Protein AF-A0A843YXZ7-F1 (afdb_monomer_lite)

Sequence (134 aa):
MELPDAPAHHAKNSSSHRGHGGSRRNAGRKSDTHIKPETVIDYDEARARNESIKADLNTLEFKIKSSEYVARNGVRQASATALASLAQTLRSVPDNLERKLGITPEVAEEVGRQIDAALQDLANEFEIMCGDDE

pLDDT: mean 81.52, std 17.34, range [43.03, 97.69]

Organism: NCBI:txid2590999

Structure (mmCIF, N/CA/C/O backbone):
data_AF-A0A843YXZ7-F1
#
_entry.id   AF-A0A843YXZ7-F1
#
loop_
_atom_site.group_PDB
_atom_site.id
_atom_site.type_symbol
_atom_site.label_atom_id
_atom_site.label_alt_id
_atom_site.label_comp_id
_atom_site.label_asym_id
_atom_site.label_entity_id
_atom_site.label_seq_id
_atom_site.pdbx_PDB_ins_code
_atom_site.Cartn_x
_atom_site.Cartn_y
_atom_site.Cartn_z
_atom_site.occupancy
_atom_site.B_iso_or_equiv
_atom_site.auth_seq_id
_atom_site.auth_comp_id
_atom_site.auth_asym_id
_atom_site.auth_atom_id
_atom_site.pdbx_PDB_model_num
ATOM 1 N N . MET A 1 1 ? 34.610 56.326 -0.928 1.00 53.16 1 MET A N 1
ATOM 2 C CA . MET A 1 1 ? 34.556 56.228 -2.396 1.00 53.16 1 MET A CA 1
ATOM 3 C C . MET A 1 1 ? 35.812 55.495 -2.807 1.00 53.16 1 MET A C 1
ATOM 5 O O . MET A 1 1 ? 36.850 56.125 -2.799 1.00 53.16 1 MET A O 1
ATOM 9 N N . GLU A 1 2 ? 35.720 54.177 -2.984 1.00 45.84 2 GLU A N 1
ATOM 10 C CA . GLU A 1 2 ? 36.624 53.325 -3.779 1.00 45.84 2 GLU A CA 1
ATOM 11 C C . GLU A 1 2 ? 36.174 51.871 -3.573 1.00 45.84 2 GLU A C 1
ATOM 13 O O . GLU A 1 2 ? 36.114 51.375 -2.449 1.00 45.84 2 GLU A O 1
ATOM 18 N N . LEU A 1 3 ? 35.741 51.238 -4.662 1.00 58.88 3 LEU A N 1
ATOM 19 C CA . LEU A 1 3 ? 35.429 49.812 -4.753 1.00 58.88 3 LEU A CA 1
ATOM 20 C C . LEU A 1 3 ? 36.704 49.096 -5.225 1.00 58.88 3 LEU A C 1
ATOM 22 O O . LEU A 1 3 ? 37.355 49.628 -6.123 1.00 58.88 3 LEU A O 1
ATOM 26 N N . PRO A 1 4 ? 37.064 47.911 -4.705 1.00 54.62 4 PRO A N 1
ATOM 27 C CA . PRO A 1 4 ? 38.123 47.114 -5.308 1.00 54.62 4 PRO A CA 1
ATOM 28 C C . PRO A 1 4 ? 37.630 46.373 -6.563 1.00 54.62 4 PRO A C 1
ATOM 30 O O . PRO A 1 4 ? 36.524 45.827 -6.595 1.00 54.62 4 PRO A O 1
ATOM 33 N N . ASP A 1 5 ? 38.495 46.377 -7.577 1.00 56.47 5 ASP A N 1
ATOM 34 C CA . ASP A 1 5 ? 38.348 45.778 -8.904 1.00 56.47 5 ASP A CA 1
ATOM 35 C C . ASP A 1 5 ? 37.913 44.304 -8.890 1.00 56.47 5 ASP A C 1
ATOM 37 O O . ASP A 1 5 ? 38.457 43.461 -8.172 1.00 56.47 5 ASP A O 1
ATOM 41 N N . ALA A 1 6 ? 36.959 43.978 -9.763 1.00 57.19 6 ALA A N 1
ATOM 42 C CA . ALA A 1 6 ? 36.554 42.608 -10.058 1.00 57.19 6 ALA A CA 1
ATOM 43 C C . ALA A 1 6 ? 37.585 41.913 -10.977 1.00 57.19 6 ALA A C 1
ATOM 45 O O . ALA A 1 6 ? 38.059 42.526 -11.937 1.00 57.19 6 ALA A O 1
ATOM 46 N N . PRO A 1 7 ? 37.912 40.623 -10.764 1.00 52.78 7 PRO A N 1
ATOM 47 C CA . PRO A 1 7 ? 38.824 39.902 -11.644 1.00 52.78 7 PRO A CA 1
ATOM 48 C C . PRO A 1 7 ? 38.175 39.589 -13.000 1.00 52.78 7 PRO A C 1
ATOM 50 O O . PRO A 1 7 ? 37.061 39.069 -13.085 1.00 52.78 7 PRO A O 1
ATOM 53 N N . ALA A 1 8 ? 38.916 39.879 -14.071 1.00 55.25 8 ALA A N 1
ATOM 54 C CA . ALA A 1 8 ? 38.545 39.607 -15.452 1.00 55.25 8 ALA A CA 1
ATOM 55 C C . ALA A 1 8 ? 38.225 38.118 -15.673 1.00 55.25 8 ALA A C 1
ATOM 57 O O . ALA A 1 8 ? 39.076 37.239 -15.519 1.00 55.25 8 ALA A O 1
ATOM 58 N N . HIS A 1 9 ? 36.987 37.833 -16.080 1.00 46.72 9 HIS A N 1
ATOM 59 C CA . HIS A 1 9 ? 36.579 36.503 -16.508 1.00 46.72 9 HIS A CA 1
ATOM 60 C C . HIS A 1 9 ? 37.328 36.108 -17.785 1.00 46.72 9 HIS A C 1
ATOM 62 O O . HIS A 1 9 ? 37.096 36.639 -18.870 1.00 46.72 9 HIS A O 1
ATOM 68 N N . HIS A 1 10 ? 38.223 35.134 -17.640 1.00 43.03 10 HIS A N 1
ATOM 69 C CA . HIS A 1 10 ? 38.892 34.452 -18.736 1.00 43.03 10 HIS A CA 1
ATOM 70 C C . HIS A 1 10 ? 37.829 33.798 -19.637 1.00 43.03 10 HIS A C 1
ATOM 72 O O . HIS A 1 10 ? 37.137 32.861 -19.226 1.00 43.03 10 HIS A O 1
ATOM 78 N N . ALA A 1 11 ? 37.671 34.317 -20.856 1.00 47.00 11 ALA A N 1
ATOM 79 C CA . ALA A 1 11 ? 36.787 33.757 -21.870 1.00 47.00 11 ALA A CA 1
ATOM 80 C C . ALA A 1 11 ? 37.180 32.296 -22.147 1.00 47.00 11 ALA A C 1
ATOM 82 O O . ALA A 1 11 ? 38.231 32.016 -22.726 1.00 47.00 11 ALA A O 1
ATOM 83 N N . LYS A 1 12 ? 36.344 31.349 -21.704 1.00 52.47 12 LYS A N 1
ATOM 84 C CA . LYS A 1 12 ? 36.507 29.929 -22.021 1.00 52.47 12 LYS A CA 1
ATOM 85 C C . LYS A 1 12 ? 36.304 29.750 -23.522 1.00 52.47 12 LYS A C 1
ATOM 87 O O . LYS A 1 12 ? 35.195 29.876 -24.033 1.00 52.47 12 LYS A O 1
ATOM 92 N N . ASN A 1 13 ? 37.409 29.474 -24.200 1.00 45.75 13 ASN A N 1
ATOM 93 C CA . ASN A 1 13 ? 37.492 29.149 -25.612 1.00 45.75 13 ASN A CA 1
ATOM 94 C C . ASN A 1 13 ? 36.607 27.920 -25.894 1.00 45.75 13 ASN A C 1
ATOM 96 O O . ASN A 1 13 ? 36.943 26.801 -25.502 1.00 45.75 13 ASN A O 1
ATOM 100 N N . SER A 1 14 ? 35.445 28.120 -26.515 1.00 49.97 14 SER A N 1
ATOM 101 C CA . SER A 1 14 ? 34.548 27.041 -26.923 1.00 49.97 14 SER A CA 1
ATOM 102 C C . SER A 1 14 ? 35.103 26.376 -28.182 1.00 49.97 14 SER A C 1
ATOM 104 O O 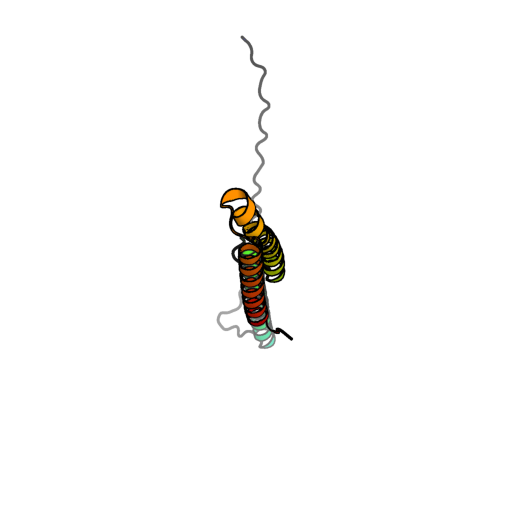. SER A 1 14 ? 34.649 26.606 -29.303 1.00 49.97 14 SER A O 1
ATOM 106 N N . SER A 1 15 ? 36.103 25.510 -28.007 1.00 46.50 15 SER A N 1
ATOM 107 C CA . SER A 1 15 ? 36.530 24.592 -29.059 1.00 46.50 15 SER A CA 1
ATOM 108 C C . SER A 1 15 ? 35.432 23.549 -29.279 1.00 46.50 15 SER A C 1
ATOM 110 O O . SER A 1 15 ? 35.455 22.433 -28.766 1.00 46.50 15 SER A O 1
ATOM 112 N N . SER A 1 16 ? 34.428 23.926 -30.068 1.00 49.12 16 SER A N 1
ATOM 113 C CA . SER A 1 16 ? 33.456 22.992 -30.620 1.00 49.12 16 SER A CA 1
ATOM 114 C C . SER A 1 16 ? 34.161 22.050 -31.604 1.00 49.12 16 SER A C 1
ATOM 116 O O . SER A 1 16 ? 34.113 22.218 -32.818 1.00 49.12 16 SER A O 1
ATOM 118 N N . HIS A 1 17 ? 34.837 21.025 -31.085 1.00 46.16 17 HIS A N 1
ATOM 119 C CA . HIS A 1 17 ? 35.231 19.865 -31.877 1.00 46.16 17 HIS A CA 1
ATOM 120 C C . HIS A 1 17 ? 33.971 19.052 -32.184 1.00 46.16 17 HIS A C 1
ATOM 122 O O . HIS A 1 17 ? 33.708 18.002 -31.602 1.00 46.16 17 HIS A O 1
ATOM 128 N N . ARG A 1 18 ? 33.166 19.553 -33.126 1.00 50.19 18 ARG A N 1
ATOM 129 C CA . ARG A 1 18 ? 32.223 18.723 -33.871 1.00 50.19 18 ARG A CA 1
ATOM 130 C C . ARG A 1 18 ? 33.065 17.813 -34.755 1.00 50.19 18 ARG A C 1
ATOM 132 O O . ARG A 1 18 ? 33.391 18.159 -35.887 1.00 50.19 18 ARG A O 1
ATOM 139 N N . GLY A 1 19 ? 33.485 16.680 -34.198 1.00 45.47 19 GLY A N 1
ATOM 140 C CA . GLY A 1 19 ? 34.170 15.613 -34.917 1.00 45.47 19 GLY A CA 1
ATOM 141 C C . GLY A 1 19 ? 33.230 14.954 -35.922 1.00 45.47 19 GLY A C 1
ATOM 142 O O . GLY A 1 19 ? 32.834 13.808 -35.749 1.00 45.47 19 GLY A O 1
ATOM 143 N N . HIS A 1 20 ? 32.847 15.676 -36.973 1.00 52.34 20 HIS A N 1
ATOM 144 C CA . HIS A 1 20 ? 32.308 15.061 -38.172 1.00 52.34 20 HIS A CA 1
ATOM 145 C C . HIS A 1 20 ? 33.479 14.338 -38.831 1.00 52.34 20 HIS A C 1
ATOM 147 O O . HIS A 1 20 ? 34.420 14.981 -39.295 1.00 52.34 20 HIS A O 1
ATOM 153 N N . GLY A 1 21 ? 33.468 13.002 -38.798 1.00 57.12 21 GLY A N 1
ATOM 154 C CA . GLY A 1 21 ? 34.472 12.180 -39.467 1.00 57.12 21 GLY A CA 1
ATOM 155 C C . GLY A 1 21 ? 34.616 12.628 -40.920 1.00 57.12 21 GLY A C 1
ATOM 156 O O . GLY A 1 21 ? 33.719 12.413 -41.731 1.00 57.12 21 GLY A O 1
ATOM 157 N N . GLY A 1 22 ? 35.714 13.322 -41.221 1.00 61.41 22 GLY A N 1
ATOM 158 C CA . GLY A 1 22 ? 35.942 13.925 -42.527 1.00 61.41 22 GLY A CA 1
ATOM 159 C C . GLY A 1 22 ? 36.038 12.865 -43.621 1.00 61.41 22 GLY A C 1
ATOM 160 O O . GLY A 1 22 ? 36.660 11.816 -43.434 1.00 61.41 22 GLY A O 1
ATOM 161 N N . SER A 1 23 ? 35.438 13.160 -44.775 1.00 59.56 23 SER A N 1
ATOM 162 C CA . SER A 1 23 ? 35.585 12.373 -45.999 1.00 59.56 23 SER A CA 1
ATOM 163 C C . SER A 1 23 ? 37.070 12.202 -46.329 1.00 59.56 23 SER A C 1
ATOM 165 O O . SER A 1 23 ? 37.763 13.175 -46.624 1.00 59.56 23 SER A O 1
ATOM 167 N N . ARG A 1 24 ? 37.578 10.967 -46.280 1.00 68.12 24 ARG A N 1
ATOM 168 C CA . ARG A 1 24 ? 38.954 10.650 -46.693 1.00 68.12 24 ARG A CA 1
ATOM 169 C C . ARG A 1 24 ? 38.987 10.419 -48.207 1.00 68.12 24 ARG A C 1
ATOM 171 O O . ARG A 1 24 ? 38.026 9.899 -48.769 1.00 68.12 24 ARG A O 1
ATOM 178 N N . ARG A 1 25 ? 40.090 10.759 -48.890 1.00 49.72 25 ARG A N 1
ATOM 179 C CA . ARG A 1 25 ? 40.322 10.276 -50.269 1.00 49.72 25 ARG A CA 1
ATOM 180 C C . ARG A 1 25 ? 40.245 8.744 -50.252 1.00 49.72 25 ARG A C 1
ATOM 182 O O . ARG A 1 25 ? 40.859 8.126 -49.388 1.00 49.72 25 ARG A O 1
ATOM 189 N N . ASN A 1 26 ? 39.465 8.157 -51.160 1.00 57.53 26 ASN A N 1
ATOM 190 C CA . ASN A 1 26 ? 39.104 6.730 -51.192 1.00 57.53 26 ASN A CA 1
ATOM 191 C C . ASN A 1 26 ? 38.246 6.222 -50.016 1.00 57.53 26 ASN A C 1
ATOM 193 O O . ASN A 1 26 ? 38.106 5.012 -49.851 1.00 57.53 26 ASN A O 1
ATOM 197 N N . ALA A 1 27 ? 37.606 7.100 -49.232 1.00 63.06 27 ALA A N 1
ATOM 198 C CA . ALA A 1 27 ? 36.446 6.703 -48.435 1.00 63.06 27 ALA A CA 1
ATOM 199 C C . ALA A 1 27 ? 35.300 6.420 -49.414 1.00 63.06 27 ALA A C 1
ATOM 201 O O . ALA A 1 27 ? 34.522 7.307 -49.757 1.00 63.06 27 ALA A O 1
ATOM 202 N N . GLY A 1 28 ? 35.289 5.208 -49.969 1.00 61.88 28 GLY A N 1
ATOM 203 C CA . GLY A 1 28 ? 34.352 4.803 -51.003 1.00 61.88 28 GLY A CA 1
ATOM 204 C C . GLY A 1 28 ? 32.923 4.992 -50.519 1.00 61.88 28 GLY A C 1
ATOM 205 O O . GLY A 1 28 ? 32.431 4.226 -49.691 1.00 61.88 28 GLY A O 1
ATOM 206 N N . ARG A 1 29 ? 32.244 6.011 -51.051 1.00 65.25 29 ARG A N 1
ATOM 207 C CA . ARG A 1 29 ? 30.787 6.051 -51.024 1.00 65.25 29 ARG A CA 1
ATOM 208 C C . ARG A 1 29 ? 30.328 4.814 -51.789 1.00 65.25 29 ARG A C 1
ATOM 210 O O . ARG A 1 29 ? 30.713 4.633 -52.943 1.00 65.25 29 ARG A O 1
ATOM 217 N N . LYS A 1 30 ? 29.575 3.943 -51.121 1.00 67.94 30 LYS A N 1
ATOM 218 C CA . LYS A 1 30 ? 29.005 2.748 -51.751 1.00 67.94 30 LYS A CA 1
ATOM 219 C C . LYS A 1 30 ? 28.221 3.178 -52.997 1.00 67.94 30 LYS A C 1
ATOM 221 O O . LYS A 1 30 ? 27.543 4.207 -52.958 1.00 67.94 30 LYS A O 1
ATOM 226 N N . SER A 1 31 ? 28.375 2.439 -54.096 1.00 72.19 31 SER A N 1
ATOM 227 C CA . SER A 1 31 ? 27.624 2.700 -55.326 1.00 72.19 31 SER A CA 1
ATOM 228 C C . SER A 1 31 ? 26.129 2.521 -55.075 1.00 72.19 31 SER A C 1
ATOM 230 O O . SER A 1 31 ? 25.733 1.762 -54.192 1.00 72.19 31 SER A O 1
ATOM 232 N N . ASP A 1 32 ? 25.302 3.191 -55.874 1.00 70.12 32 ASP A N 1
ATOM 233 C CA . ASP A 1 32 ? 23.837 3.108 -55.770 1.00 70.12 32 ASP A CA 1
ATOM 234 C C . ASP A 1 32 ? 23.311 1.670 -55.978 1.00 70.12 32 ASP A C 1
ATOM 236 O O . ASP A 1 32 ? 22.280 1.274 -55.455 1.00 70.12 32 ASP A O 1
ATOM 240 N N . THR A 1 33 ? 24.087 0.840 -56.680 1.00 75.00 33 THR A N 1
ATOM 241 C CA . THR A 1 33 ? 23.815 -0.580 -56.953 1.00 75.00 33 THR A CA 1
ATOM 242 C C . THR A 1 33 ? 24.378 -1.549 -55.906 1.00 75.00 33 THR A C 1
ATOM 244 O O . THR A 1 33 ? 24.340 -2.763 -56.106 1.00 75.00 33 THR A O 1
ATOM 247 N N . HIS A 1 34 ? 24.967 -1.059 -54.811 1.00 77.88 34 HIS A N 1
ATOM 248 C CA . HIS A 1 34 ? 25.597 -1.920 -53.814 1.00 77.88 34 HIS A CA 1
ATOM 249 C C . HIS A 1 34 ? 24.556 -2.659 -52.963 1.00 77.88 34 HIS A C 1
ATOM 251 O O . HIS A 1 34 ? 23.916 -2.073 -52.090 1.00 77.88 34 HIS A O 1
ATOM 257 N N . ILE A 1 35 ? 24.459 -3.973 -53.161 1.00 78.56 35 ILE A N 1
ATOM 258 C CA . ILE A 1 35 ? 23.650 -4.862 -52.326 1.00 78.56 35 ILE A CA 1
ATOM 259 C C . ILE A 1 35 ? 24.447 -5.195 -51.059 1.00 78.56 35 ILE A C 1
ATOM 261 O O . ILE A 1 35 ? 25.591 -5.652 -51.135 1.00 78.56 35 ILE A O 1
ATOM 265 N N . LYS A 1 36 ? 23.863 -4.935 -49.882 1.00 81.31 36 LYS A N 1
ATOM 266 C CA . LYS A 1 36 ? 24.476 -5.319 -48.604 1.00 81.31 36 LYS A CA 1
ATOM 267 C C . LYS A 1 36 ? 24.544 -6.853 -48.512 1.00 81.31 36 LYS A C 1
ATOM 269 O O . LYS A 1 36 ? 23.559 -7.503 -48.850 1.00 81.31 36 LYS A O 1
ATOM 274 N N . PRO A 1 37 ? 25.660 -7.436 -48.040 1.00 85.62 37 PRO A N 1
ATOM 275 C CA . PRO A 1 37 ? 25.711 -8.868 -47.764 1.00 85.62 37 PRO A CA 1
ATOM 276 C C . PRO A 1 37 ? 24.732 -9.220 -46.635 1.00 85.62 37 PRO A C 1
ATOM 278 O O . PRO A 1 37 ? 24.555 -8.431 -45.707 1.00 85.62 37 PRO A O 1
ATOM 281 N N . GLU A 1 38 ? 24.132 -10.405 -46.715 1.00 83.62 38 GLU A N 1
ATOM 282 C CA . GLU A 1 38 ? 23.086 -10.891 -45.801 1.00 83.62 38 GLU A CA 1
ATOM 283 C C . GLU A 1 38 ? 23.506 -10.801 -44.326 1.00 83.62 38 GLU A C 1
ATOM 285 O O . GLU A 1 38 ? 22.793 -10.233 -43.509 1.00 83.62 38 GLU A O 1
ATOM 290 N N . THR A 1 39 ? 24.753 -11.160 -44.013 1.00 84.94 39 THR A N 1
ATOM 291 C CA . THR A 1 39 ? 25.318 -11.061 -42.655 1.00 84.94 39 THR A CA 1
ATOM 292 C C . THR A 1 39 ? 25.315 -9.647 -42.068 1.00 84.94 39 THR A C 1
ATOM 294 O O . THR A 1 39 ? 25.243 -9.479 -40.852 1.00 84.94 39 THR A O 1
ATOM 297 N N . VAL A 1 40 ? 25.416 -8.614 -42.910 1.00 85.50 40 VAL A N 1
ATOM 298 C CA . VAL A 1 40 ? 25.352 -7.212 -42.473 1.00 85.50 40 VAL A CA 1
ATOM 299 C C . VAL A 1 40 ? 23.905 -6.778 -42.268 1.00 85.50 40 VAL A C 1
ATOM 301 O O . VAL A 1 40 ? 23.651 -5.970 -41.382 1.00 85.50 40 VAL A O 1
ATOM 304 N N . ILE A 1 41 ? 22.964 -7.315 -43.048 1.00 85.94 41 ILE A N 1
ATOM 305 C CA . ILE A 1 41 ? 21.528 -7.070 -42.866 1.00 85.94 41 ILE A CA 1
ATOM 306 C C . ILE A 1 41 ? 21.077 -7.687 -41.539 1.00 85.94 41 ILE A C 1
ATOM 308 O O . ILE A 1 41 ? 20.556 -6.966 -40.692 1.00 85.94 41 ILE A O 1
ATOM 312 N N . ASP A 1 42 ? 21.406 -8.958 -41.302 1.00 87.50 42 ASP A N 1
ATOM 313 C CA . ASP A 1 42 ? 21.087 -9.665 -40.057 1.00 87.50 42 ASP A CA 1
ATOM 314 C C . ASP A 1 42 ? 21.676 -8.959 -38.829 1.00 87.50 42 ASP A C 1
ATOM 316 O O . ASP A 1 42 ? 21.028 -8.822 -37.786 1.00 87.50 42 ASP A O 1
ATOM 320 N N . TYR A 1 43 ? 22.918 -8.477 -38.948 1.00 88.94 43 TYR A N 1
ATOM 321 C CA . TYR A 1 43 ? 23.571 -7.710 -37.892 1.00 88.94 43 TYR A CA 1
ATOM 322 C C . TYR A 1 43 ? 22.879 -6.364 -37.641 1.00 88.94 43 TYR A C 1
ATOM 324 O O . TYR A 1 43 ? 22.647 -6.009 -36.484 1.00 88.94 43 TYR A O 1
ATOM 332 N N . ASP A 1 44 ? 22.539 -5.620 -38.698 1.00 88.62 44 ASP A N 1
ATOM 333 C CA . ASP A 1 44 ? 21.832 -4.340 -38.594 1.00 88.62 44 ASP A CA 1
ATOM 334 C C . ASP A 1 44 ? 20.444 -4.536 -37.944 1.00 88.62 44 ASP A C 1
ATOM 336 O O . ASP A 1 44 ? 20.054 -3.754 -37.075 1.00 88.62 44 ASP A O 1
ATOM 340 N N . GLU A 1 45 ? 19.729 -5.614 -38.279 1.00 91.56 45 GLU A N 1
ATOM 341 C CA . GLU A 1 45 ? 18.439 -5.970 -37.676 1.00 91.56 45 GLU A CA 1
ATOM 342 C C . GLU A 1 45 ? 18.562 -6.374 -36.203 1.00 91.56 45 GLU A C 1
ATOM 344 O O . GLU A 1 45 ? 17.794 -5.915 -35.351 1.00 91.56 45 GLU A O 1
ATOM 349 N N . ALA A 1 46 ? 19.536 -7.223 -35.866 1.00 89.94 46 ALA A N 1
ATOM 350 C CA . ALA A 1 46 ? 19.803 -7.612 -34.484 1.00 89.94 46 ALA A CA 1
ATOM 351 C C . ALA A 1 46 ? 20.200 -6.399 -33.630 1.00 89.94 46 ALA A C 1
ATOM 353 O O . ALA A 1 46 ? 19.757 -6.258 -32.485 1.00 89.94 46 ALA A O 1
ATOM 354 N N . ARG A 1 47 ? 20.996 -5.491 -34.200 1.00 93.44 47 ARG A N 1
ATOM 355 C CA . ARG A 1 47 ? 21.372 -4.231 -33.568 1.00 93.44 47 ARG A CA 1
ATOM 356 C C . ARG A 1 47 ? 20.160 -3.327 -33.350 1.00 93.44 47 ARG A C 1
ATOM 358 O O . ARG A 1 47 ? 20.003 -2.826 -32.240 1.00 93.44 47 ARG A O 1
ATOM 365 N N . ALA A 1 48 ? 19.296 -3.163 -34.350 1.00 92.50 48 ALA A N 1
ATOM 366 C CA . ALA A 1 48 ? 18.082 -2.357 -34.231 1.00 92.50 48 ALA A CA 1
ATOM 367 C C . ALA A 1 48 ? 17.160 -2.877 -33.116 1.00 92.50 48 ALA A C 1
ATOM 369 O O . ALA A 1 48 ? 16.688 -2.093 -32.294 1.00 92.50 48 ALA A O 1
ATOM 370 N N . ARG A 1 49 ? 16.981 -4.204 -33.014 1.00 92.19 49 ARG A N 1
ATOM 371 C CA . ARG A 1 49 ? 16.228 -4.832 -31.912 1.00 92.19 49 ARG A CA 1
ATOM 372 C C . ARG A 1 49 ? 16.864 -4.585 -30.544 1.00 92.19 49 ARG A C 1
ATOM 374 O O . ARG A 1 49 ? 16.170 -4.349 -29.563 1.00 92.19 49 ARG A O 1
ATOM 381 N N . ASN A 1 50 ? 18.190 -4.640 -30.450 1.00 94.06 50 ASN A N 1
ATOM 382 C CA . ASN A 1 50 ? 18.885 -4.362 -29.193 1.00 94.06 50 ASN A CA 1
ATOM 383 C C . ASN A 1 50 ? 18.723 -2.891 -28.770 1.00 94.06 50 ASN A C 1
ATOM 385 O O . ASN A 1 50 ? 18.498 -2.602 -27.595 1.00 94.06 50 ASN A O 1
ATOM 389 N N . GLU A 1 51 ? 18.826 -1.968 -29.727 1.00 93.88 51 GLU A N 1
ATOM 390 C CA . GLU A 1 51 ? 18.644 -0.535 -29.495 1.00 93.88 51 GLU A CA 1
ATOM 391 C C . GLU A 1 51 ? 17.199 -0.206 -29.088 1.00 93.88 51 GLU A C 1
ATOM 393 O O . GLU A 1 51 ? 17.015 0.584 -28.161 1.00 93.88 51 GLU A O 1
ATOM 398 N N . SER A 1 52 ? 16.188 -0.860 -29.675 1.00 93.81 52 SER A N 1
ATOM 399 C CA . SER A 1 52 ? 14.789 -0.681 -29.260 1.00 93.81 52 SER A CA 1
ATOM 400 C C . SER A 1 52 ? 14.545 -1.177 -27.833 1.00 93.81 52 SER A C 1
ATOM 402 O O . SER A 1 52 ? 14.021 -0.429 -27.016 1.00 93.81 52 SER A O 1
ATOM 404 N N . ILE A 1 53 ? 15.030 -2.374 -27.482 1.00 94.56 53 ILE A N 1
ATOM 405 C CA . ILE A 1 53 ? 14.902 -2.920 -26.118 1.00 94.56 53 ILE A CA 1
ATOM 406 C C . ILE A 1 53 ? 15.565 -1.991 -25.090 1.00 94.56 53 ILE A C 1
ATOM 408 O O . ILE A 1 53 ? 15.025 -1.751 -24.011 1.00 94.56 53 ILE A O 1
ATOM 412 N N . LYS A 1 54 ? 16.735 -1.430 -25.415 1.00 94.94 54 LYS A N 1
ATOM 413 C CA . LYS A 1 54 ? 17.405 -0.449 -24.549 1.00 94.94 54 LYS A CA 1
ATOM 414 C C . LYS A 1 54 ? 16.602 0.839 -24.402 1.00 94.94 54 LYS A C 1
ATOM 416 O O . LYS A 1 54 ? 16.571 1.403 -23.311 1.00 94.94 54 LYS A O 1
ATOM 421 N N . ALA A 1 55 ? 15.973 1.317 -25.474 1.00 93.88 55 ALA A N 1
ATOM 422 C CA . ALA A 1 55 ? 15.106 2.488 -25.412 1.00 93.88 55 ALA A CA 1
ATOM 423 C C . ALA A 1 55 ? 13.886 2.238 -24.509 1.00 93.88 55 ALA A C 1
ATOM 425 O O . ALA A 1 55 ? 13.552 3.095 -23.686 1.00 93.88 55 ALA A O 1
ATOM 426 N N . ASP A 1 56 ? 13.286 1.049 -24.590 1.00 93.81 56 ASP A N 1
ATOM 427 C CA . ASP A 1 56 ? 12.160 0.649 -23.742 1.00 93.81 56 ASP A CA 1
ATOM 428 C C . ASP A 1 56 ? 12.568 0.575 -22.264 1.00 93.81 56 ASP A C 1
ATOM 430 O O . ASP A 1 56 ? 11.899 1.147 -21.401 1.00 93.81 56 ASP A O 1
ATOM 434 N N . LEU A 1 57 ? 13.717 -0.042 -21.962 1.00 93.81 57 LEU A N 1
ATOM 435 C CA . LEU A 1 57 ? 14.264 -0.095 -20.601 1.00 93.81 57 LEU A CA 1
ATOM 436 C C . LEU A 1 57 ? 14.549 1.301 -20.037 1.00 93.81 57 LEU A C 1
ATOM 438 O O . LEU A 1 57 ? 14.143 1.609 -18.917 1.00 93.81 57 LEU A O 1
ATOM 442 N N . ASN A 1 58 ? 15.180 2.175 -20.824 1.00 93.62 58 ASN A N 1
ATOM 443 C CA . ASN A 1 58 ? 15.433 3.557 -20.417 1.00 93.62 58 ASN A CA 1
ATOM 444 C C . ASN A 1 58 ? 14.128 4.327 -20.171 1.00 93.62 58 ASN A C 1
ATOM 446 O O . ASN A 1 58 ? 14.066 5.159 -19.267 1.00 93.62 58 ASN A O 1
ATOM 450 N N . THR A 1 59 ? 13.080 4.039 -20.946 1.00 92.00 59 THR A N 1
ATOM 451 C CA . THR A 1 59 ? 11.752 4.631 -20.749 1.00 92.00 59 THR A CA 1
ATOM 452 C C . THR A 1 59 ? 11.138 4.165 -19.432 1.00 92.00 59 THR A C 1
ATOM 454 O O . THR A 1 59 ? 10.656 4.992 -18.661 1.00 92.00 59 THR A O 1
ATOM 457 N N . LEU A 1 60 ? 11.199 2.867 -19.125 1.00 90.38 60 LEU A N 1
ATOM 458 C CA . LEU A 1 60 ? 10.733 2.332 -17.842 1.00 90.38 60 LEU A CA 1
ATOM 459 C C . LEU A 1 60 ? 11.498 2.943 -16.662 1.00 90.38 60 LEU A C 1
ATOM 461 O O . LEU A 1 60 ? 10.880 3.389 -15.696 1.00 90.38 60 LEU A O 1
ATOM 465 N N . GLU A 1 61 ? 12.825 3.036 -16.753 1.00 90.62 61 GLU A N 1
ATOM 466 C CA . GLU A 1 61 ? 13.638 3.694 -15.728 1.00 90.62 61 GLU A CA 1
ATOM 467 C C . GLU A 1 61 ? 13.277 5.167 -15.548 1.00 90.62 61 GLU A C 1
ATOM 469 O O . GLU A 1 61 ? 13.206 5.651 -14.416 1.00 90.62 61 GLU A O 1
ATOM 474 N N . PHE A 1 62 ? 13.067 5.894 -16.647 1.00 93.31 62 PHE A N 1
ATOM 475 C CA . PHE A 1 62 ? 12.641 7.286 -16.595 1.00 93.31 62 PHE A CA 1
ATOM 476 C C . PHE A 1 62 ? 11.296 7.414 -15.876 1.00 93.31 62 PHE A C 1
ATOM 478 O O . PHE A 1 62 ? 11.167 8.247 -14.981 1.00 93.31 62 PHE A O 1
ATOM 485 N N . LYS A 1 63 ? 10.331 6.543 -16.186 1.00 92.56 63 LYS A N 1
ATOM 486 C CA . LYS A 1 63 ? 9.016 6.530 -15.533 1.00 92.56 63 LYS A CA 1
ATOM 487 C C . LYS A 1 63 ? 9.105 6.247 -14.037 1.00 92.56 63 LYS A C 1
ATOM 489 O O . LYS A 1 63 ? 8.480 6.959 -13.255 1.00 92.56 63 LYS A O 1
ATOM 494 N N . ILE A 1 64 ? 9.948 5.300 -13.624 1.00 89.50 64 ILE A N 1
ATOM 495 C CA . ILE A 1 64 ? 10.235 5.044 -12.203 1.00 89.50 64 ILE A CA 1
ATOM 496 C C . ILE A 1 64 ? 10.844 6.290 -11.541 1.00 89.50 64 ILE A C 1
ATOM 498 O O . ILE A 1 64 ? 10.367 6.736 -10.502 1.00 89.50 64 ILE A O 1
ATOM 502 N N . LYS A 1 65 ? 11.866 6.903 -12.156 1.00 89.62 65 LYS A N 1
ATOM 503 C CA . LYS A 1 65 ? 12.535 8.107 -11.622 1.00 89.62 65 LYS A CA 1
ATOM 504 C C . LYS A 1 65 ? 11.595 9.313 -11.544 1.00 89.62 65 LYS A C 1
ATOM 506 O O . LYS A 1 65 ? 11.689 10.101 -10.610 1.00 89.62 65 LYS A O 1
ATOM 511 N N . SER A 1 66 ? 10.675 9.440 -12.497 1.00 93.19 66 SER A N 1
ATOM 512 C CA . SER A 1 66 ? 9.640 10.479 -12.511 1.00 93.19 66 SER A CA 1
ATOM 513 C C . SER A 1 66 ? 8.504 10.232 -11.511 1.00 93.19 66 SER A C 1
ATOM 515 O O . SER A 1 66 ? 7.624 11.075 -11.379 1.00 93.19 66 SER A O 1
ATOM 517 N N . SER A 1 67 ? 8.527 9.103 -10.789 1.00 87.12 67 SER A N 1
ATOM 518 C CA . SER A 1 67 ? 7.458 8.648 -9.887 1.00 87.12 67 SER A CA 1
ATOM 519 C C . SER A 1 67 ? 6.115 8.366 -10.574 1.00 87.12 67 SER A C 1
ATOM 521 O O . SER A 1 67 ? 5.105 8.211 -9.895 1.00 87.12 67 SER A O 1
ATOM 523 N N . GLU A 1 68 ? 6.092 8.246 -11.906 1.00 90.81 68 GLU A N 1
ATOM 524 C CA . GLU A 1 68 ? 4.922 7.747 -12.643 1.00 90.81 68 GLU A CA 1
ATOM 525 C C . GLU A 1 68 ? 4.643 6.283 -12.269 1.00 90.81 68 GLU A C 1
ATOM 527 O O . GLU A 1 68 ? 3.489 5.889 -12.114 1.00 90.81 68 GLU A O 1
ATOM 532 N N . TYR A 1 69 ? 5.701 5.488 -12.065 1.00 90.50 69 TYR A N 1
ATOM 533 C CA . TYR A 1 69 ? 5.608 4.111 -11.580 1.00 90.50 69 TYR A CA 1
ATOM 534 C C . TYR A 1 69 ? 6.259 3.950 -10.210 1.00 90.50 69 TYR A C 1
ATOM 536 O O . TYR A 1 69 ? 7.391 4.374 -9.983 1.00 90.50 69 TYR A O 1
ATOM 544 N N . VAL A 1 70 ? 5.548 3.266 -9.316 1.00 88.56 70 VAL A N 1
ATOM 545 C CA . VAL A 1 70 ? 6.001 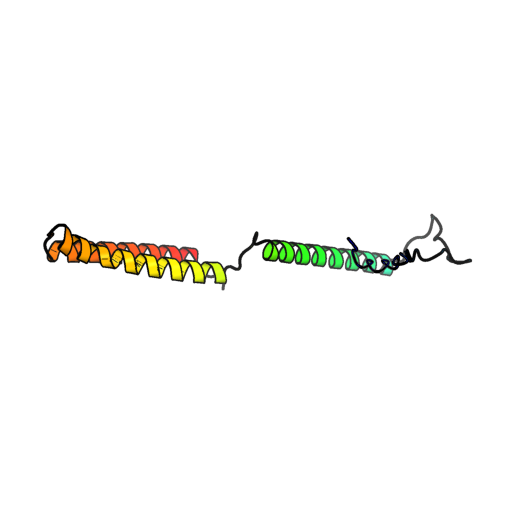2.932 -7.963 1.00 88.56 70 VAL A CA 1
ATOM 546 C C . VAL A 1 70 ? 6.170 1.426 -7.809 1.00 88.56 70 VAL A C 1
ATOM 548 O O . VAL A 1 70 ? 5.438 0.629 -8.400 1.00 88.56 70 VAL A O 1
ATOM 551 N N . ALA A 1 71 ? 7.146 1.019 -6.999 1.00 86.44 71 ALA A N 1
ATOM 552 C CA . ALA A 1 71 ? 7.374 -0.391 -6.719 1.00 86.44 71 ALA A CA 1
ATOM 553 C C . ALA A 1 71 ? 6.187 -0.981 -5.943 1.00 86.44 71 ALA A C 1
ATOM 555 O O . ALA A 1 71 ? 5.808 -0.453 -4.895 1.00 86.44 71 ALA A O 1
ATOM 556 N N . ARG A 1 72 ? 5.656 -2.121 -6.407 1.00 85.38 72 ARG A N 1
ATOM 557 C CA . ARG A 1 72 ? 4.543 -2.829 -5.744 1.00 85.38 72 ARG A CA 1
ATOM 558 C C . ARG A 1 72 ? 4.816 -3.077 -4.258 1.00 85.38 72 ARG A C 1
ATOM 560 O O . ARG A 1 72 ? 3.939 -2.848 -3.436 1.00 85.38 72 ARG A O 1
ATOM 567 N N . ASN A 1 73 ? 6.041 -3.481 -3.906 1.00 85.50 73 ASN A N 1
ATOM 568 C CA . ASN A 1 73 ? 6.421 -3.708 -2.509 1.00 85.50 73 ASN A CA 1
ATOM 569 C C . ASN A 1 73 ? 6.352 -2.420 -1.665 1.00 85.50 73 ASN A C 1
ATOM 571 O O . ASN A 1 73 ? 5.846 -2.438 -0.548 1.00 85.50 73 ASN A O 1
ATOM 575 N N . GLY A 1 74 ? 6.776 -1.281 -2.226 1.00 86.56 74 GLY A N 1
ATOM 576 C CA . GLY A 1 74 ? 6.670 0.015 -1.551 1.00 86.56 74 GLY A CA 1
ATOM 577 C C . GLY A 1 74 ? 5.217 0.399 -1.264 1.00 86.56 74 GLY A C 1
ATOM 578 O O . GLY A 1 74 ? 4.906 0.834 -0.159 1.00 86.56 74 GLY A O 1
ATOM 579 N N . VAL A 1 75 ? 4.314 0.158 -2.221 1.00 88.75 75 VAL A N 1
ATOM 580 C CA . VAL A 1 75 ? 2.868 0.361 -2.029 1.00 88.75 75 VAL A CA 1
ATOM 581 C C . VAL A 1 75 ? 2.322 -0.582 -0.956 1.00 88.75 75 VAL A C 1
ATOM 583 O O . VAL A 1 75 ? 1.643 -0.122 -0.046 1.00 88.75 75 VAL A O 1
ATOM 586 N N . ARG A 1 76 ? 2.665 -1.877 -1.002 1.00 87.19 76 ARG A N 1
ATOM 587 C CA . ARG A 1 76 ? 2.240 -2.865 0.008 1.00 87.19 76 ARG A CA 1
ATOM 588 C C . ARG A 1 76 ? 2.662 -2.450 1.421 1.00 87.19 76 ARG A C 1
ATOM 590 O O . ARG A 1 76 ? 1.828 -2.421 2.321 1.00 87.19 76 ARG A O 1
ATOM 597 N N . GLN A 1 77 ? 3.925 -2.066 1.610 1.00 87.81 77 GLN A N 1
AT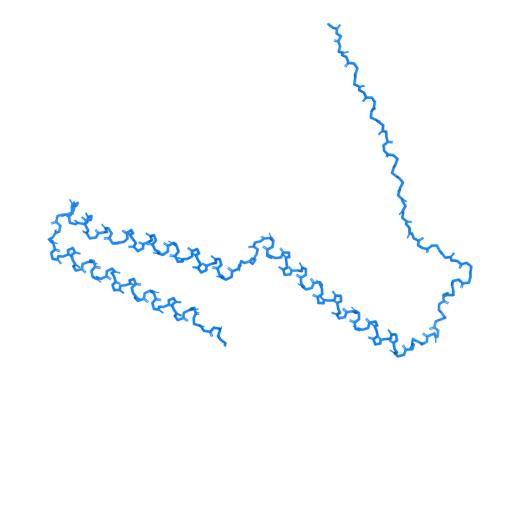OM 598 C CA . GLN A 1 77 ? 4.447 -1.653 2.915 1.00 87.81 77 GLN A CA 1
ATOM 599 C C . GLN A 1 77 ? 3.810 -0.347 3.419 1.00 87.81 77 GLN A C 1
ATOM 601 O O . GLN A 1 77 ? 3.462 -0.240 4.600 1.00 87.81 77 GLN A O 1
ATOM 606 N N . ALA A 1 78 ? 3.637 0.646 2.541 1.00 90.75 78 ALA A N 1
ATOM 607 C CA . ALA A 1 78 ? 3.000 1.911 2.899 1.00 90.75 78 ALA A CA 1
ATOM 608 C C . ALA A 1 78 ? 1.528 1.704 3.289 1.00 90.75 78 ALA A C 1
ATOM 610 O O . ALA A 1 78 ? 1.097 2.199 4.332 1.00 90.75 78 ALA A O 1
ATOM 611 N N . SER A 1 79 ? 0.787 0.911 2.512 1.00 90.12 79 SER A N 1
ATOM 612 C CA . SER A 1 79 ? -0.603 0.555 2.806 1.00 90.12 79 SER A CA 1
ATOM 613 C C . SER A 1 79 ? -0.732 -0.219 4.115 1.00 90.12 79 SER A C 1
ATOM 615 O O . SER A 1 79 ? -1.564 0.143 4.939 1.00 90.12 79 SER A O 1
ATOM 617 N N . ALA A 1 80 ? 0.123 -1.218 4.363 1.00 88.81 80 ALA A N 1
ATOM 618 C CA . ALA A 1 80 ? 0.122 -1.965 5.623 1.00 88.81 80 ALA A CA 1
ATOM 619 C C . ALA A 1 80 ? 0.336 -1.042 6.835 1.00 88.81 80 ALA A C 1
ATOM 621 O O . ALA A 1 80 ? -0.366 -1.149 7.838 1.00 88.81 80 ALA A O 1
ATOM 622 N N . THR A 1 81 ? 1.259 -0.082 6.718 1.00 93.44 81 THR A N 1
ATOM 623 C CA . THR A 1 81 ? 1.524 0.908 7.773 1.00 93.44 81 THR A CA 1
ATOM 624 C C . THR A 1 81 ? 0.319 1.823 8.009 1.00 93.44 81 THR A C 1
ATOM 626 O O . THR A 1 81 ? -0.090 2.037 9.152 1.00 93.44 81 THR A O 1
ATOM 629 N N . ALA A 1 82 ? -0.274 2.347 6.933 1.00 93.50 82 ALA A N 1
ATOM 630 C CA . ALA A 1 82 ? -1.445 3.213 7.011 1.00 93.50 82 ALA A CA 1
ATOM 631 C C . ALA A 1 82 ? -2.654 2.485 7.626 1.00 93.50 82 ALA A C 1
ATOM 633 O O . ALA A 1 82 ? -3.315 3.027 8.513 1.00 93.50 82 ALA A O 1
ATOM 634 N N . LEU A 1 83 ? -2.902 1.238 7.214 1.00 91.81 83 LEU A N 1
ATOM 635 C CA . LEU A 1 83 ? -3.992 0.407 7.727 1.00 91.81 83 LEU A CA 1
ATOM 636 C C . LEU A 1 83 ? -3.783 0.016 9.191 1.00 91.81 83 LEU A C 1
ATOM 638 O O . LEU A 1 83 ? -4.733 0.071 9.966 1.00 91.81 83 LEU A O 1
ATOM 642 N N . ALA A 1 84 ? -2.553 -0.295 9.607 1.00 92.12 84 ALA A N 1
ATOM 643 C CA . ALA A 1 84 ? -2.249 -0.552 11.013 1.00 92.12 84 ALA A CA 1
ATOM 644 C C . ALA A 1 84 ? -2.551 0.677 11.889 1.00 92.12 84 ALA A C 1
ATOM 646 O O . ALA A 1 84 ? -3.178 0.558 12.943 1.00 92.12 84 ALA A O 1
ATOM 647 N N . SER A 1 85 ? -2.170 1.874 11.427 1.00 95.88 85 SER A N 1
ATOM 648 C CA . SER A 1 85 ? -2.491 3.128 12.119 1.00 95.88 85 SER A CA 1
ATOM 649 C C . SER A 1 85 ? -3.999 3.396 12.173 1.00 95.88 85 SER A C 1
ATOM 651 O O . SER A 1 85 ? -4.512 3.866 13.194 1.00 95.88 85 SER A O 1
ATOM 653 N N . LEU A 1 86 ? -4.722 3.106 11.088 1.00 95.19 86 LEU A N 1
ATOM 654 C CA . LEU A 1 86 ? -6.177 3.241 11.030 1.00 95.19 86 LEU A CA 1
ATOM 655 C C . LEU A 1 86 ? -6.866 2.275 12.002 1.00 95.19 86 LEU A C 1
ATOM 657 O O . LEU A 1 86 ? -7.685 2.712 12.807 1.00 95.19 86 LEU A O 1
ATOM 661 N N 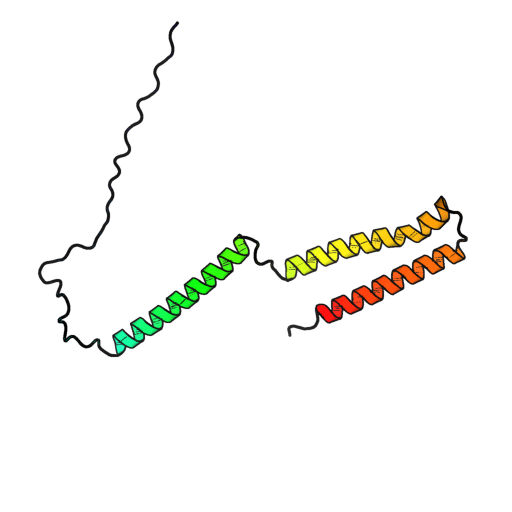. ALA A 1 87 ? -6.494 0.993 11.982 1.00 95.00 87 ALA A N 1
ATOM 662 C CA . ALA A 1 87 ? -7.033 -0.030 12.874 1.00 95.00 87 ALA A CA 1
ATOM 663 C C . ALA A 1 87 ? -6.819 0.339 14.348 1.00 95.00 87 ALA A C 1
ATOM 665 O O . ALA A 1 87 ? -7.750 0.273 15.151 1.00 95.00 87 ALA A O 1
ATOM 666 N N . GLN A 1 88 ? -5.620 0.818 14.696 1.00 94.38 88 GLN A N 1
ATOM 667 C CA . GLN A 1 88 ? -5.327 1.279 16.052 1.00 94.38 88 GLN A CA 1
ATOM 668 C C . GLN A 1 88 ? -6.210 2.464 16.467 1.00 94.38 88 GLN A C 1
ATOM 670 O O . GLN A 1 88 ? -6.672 2.528 17.607 1.00 94.38 88 GLN A O 1
ATOM 675 N N . THR A 1 89 ? -6.472 3.392 15.545 1.00 96.56 89 THR A N 1
ATOM 676 C CA . THR A 1 89 ? -7.348 4.542 15.804 1.00 96.56 89 THR A CA 1
ATOM 677 C C . THR A 1 89 ? -8.792 4.090 16.016 1.00 96.56 89 THR A C 1
ATOM 679 O O . THR A 1 89 ? -9.432 4.516 16.978 1.00 96.56 89 THR A O 1
ATOM 682 N N . LEU A 1 90 ? -9.298 3.185 15.174 1.00 95.94 90 LEU A N 1
ATOM 683 C CA . LEU A 1 90 ? -10.660 2.659 15.275 1.00 95.94 90 LEU A CA 1
ATOM 684 C C . LEU A 1 90 ? -10.885 1.871 16.570 1.00 95.94 90 LEU A C 1
ATOM 686 O O . LEU A 1 90 ? -11.920 2.038 17.206 1.00 95.94 90 LEU A O 1
ATOM 690 N N . ARG A 1 91 ? -9.895 1.106 17.041 1.00 94.19 91 ARG A N 1
ATOM 691 C CA . ARG A 1 91 ? -9.984 0.397 18.331 1.00 94.19 91 ARG A CA 1
ATOM 692 C C . ARG A 1 91 ? -10.088 1.315 19.548 1.00 94.19 91 ARG A C 1
ATOM 694 O O . ARG A 1 91 ? -10.529 0.873 20.600 1.00 94.19 91 ARG A O 1
ATOM 701 N N . SER A 1 92 ? -9.735 2.595 19.418 1.00 95.44 92 SER A N 1
ATOM 702 C CA . SER A 1 92 ? -9.963 3.582 20.483 1.00 95.44 92 SER A CA 1
ATOM 703 C C . SER A 1 92 ? -11.399 4.123 20.520 1.00 95.44 92 SER A C 1
ATOM 705 O O . SER A 1 92 ? -11.772 4.810 21.471 1.00 95.44 92 SER A O 1
ATOM 707 N N . VAL A 1 93 ? -12.212 3.873 19.487 1.00 96.12 93 VAL A N 1
ATOM 708 C CA . VAL A 1 93 ? -13.574 4.415 19.375 1.00 96.12 93 VAL A CA 1
ATOM 709 C C . VAL A 1 93 ? -14.499 3.900 20.482 1.00 96.12 93 VAL A C 1
ATOM 711 O O . VAL A 1 93 ? -15.111 4.755 21.120 1.00 96.12 93 VAL A O 1
ATOM 714 N N . PRO A 1 94 ? -14.585 2.586 20.780 1.00 96.12 94 PRO A N 1
ATOM 715 C CA . PRO A 1 94 ? -15.432 2.079 21.863 1.00 96.12 94 PRO A CA 1
ATOM 716 C C . PRO A 1 94 ? -15.172 2.774 23.203 1.00 96.12 94 PRO A C 1
ATOM 718 O O . PRO A 1 94 ? -16.087 3.316 23.818 1.00 96.12 94 PRO A O 1
ATOM 721 N N . ASP A 1 95 ? -13.897 2.864 23.575 1.00 94.38 95 ASP A N 1
ATOM 722 C CA . ASP A 1 95 ? -13.430 3.468 24.824 1.00 94.38 95 ASP A CA 1
ATOM 723 C C . ASP A 1 95 ? -13.768 4.971 24.886 1.00 94.38 95 ASP A C 1
ATOM 725 O O . ASP A 1 95 ? -14.196 5.519 25.904 1.00 94.38 95 ASP A O 1
ATOM 729 N N . ASN A 1 96 ? -13.645 5.667 23.750 1.00 94.94 96 ASN A N 1
ATOM 730 C CA . ASN A 1 96 ? -14.053 7.064 23.634 1.00 94.94 96 ASN A CA 1
ATOM 731 C C . ASN A 1 96 ? -15.572 7.249 23.747 1.00 94.94 96 ASN A C 1
ATOM 733 O O . ASN A 1 96 ? -16.005 8.243 24.333 1.00 94.94 96 ASN A O 1
ATOM 737 N N . LEU A 1 97 ? -16.373 6.346 23.177 1.00 94.69 97 LEU A N 1
ATOM 738 C CA . LEU A 1 97 ? -17.832 6.401 23.271 1.00 94.69 97 LEU A CA 1
ATOM 739 C C . LEU A 1 97 ? -18.285 6.168 24.715 1.00 94.69 97 LEU A C 1
ATOM 741 O O . LEU A 1 97 ? -19.110 6.935 25.211 1.00 94.69 97 LEU A O 1
ATOM 745 N N . GLU A 1 98 ? -17.703 5.186 25.407 1.00 95.81 98 GLU A N 1
ATOM 746 C CA . GLU A 1 98 ? -17.974 4.922 26.826 1.00 95.81 98 GLU A CA 1
ATOM 747 C C . GLU A 1 98 ? -17.657 6.160 27.672 1.00 95.81 98 GLU A C 1
ATOM 749 O O . GLU A 1 98 ? -18.523 6.699 28.361 1.00 95.81 98 GLU A O 1
ATOM 754 N N . ARG A 1 99 ? -16.442 6.703 27.538 1.00 95.88 99 ARG A N 1
ATOM 755 C CA . ARG A 1 99 ? -15.977 7.824 28.368 1.00 95.88 99 ARG A CA 1
ATOM 756 C C . ARG A 1 99 ? -16.664 9.156 28.080 1.00 95.88 99 ARG A C 1
ATOM 758 O O . ARG A 1 99 ? -16.789 9.972 28.991 1.00 95.88 99 ARG A O 1
ATOM 765 N N . LYS A 1 100 ? -17.030 9.434 26.823 1.00 95.94 100 LYS A N 1
ATOM 766 C CA . LYS A 1 100 ? -17.554 10.753 26.411 1.00 95.94 100 LYS A CA 1
ATOM 767 C C . LYS A 1 100 ? -19.071 10.804 26.327 1.00 95.94 100 LYS A C 1
ATOM 769 O O . LYS A 1 100 ? -19.638 11.865 26.568 1.00 95.94 100 LYS A O 1
ATOM 774 N N . LEU A 1 101 ? -19.710 9.702 25.944 1.00 94.75 101 LEU A N 1
ATOM 775 C CA . LEU A 1 101 ? -21.158 9.637 25.731 1.00 94.75 101 LEU A CA 1
ATOM 776 C C . LEU A 1 101 ? -21.869 8.791 26.791 1.00 94.75 101 LEU A C 1
ATOM 778 O O . LEU A 1 101 ? -23.096 8.794 26.824 1.00 94.75 101 LEU A O 1
ATOM 782 N N . GLY A 1 102 ? -21.124 8.106 27.667 1.00 93.56 102 GLY A N 1
ATOM 783 C CA . GLY A 1 102 ? -21.690 7.345 28.777 1.00 93.56 102 GLY A CA 1
ATOM 784 C C . GLY A 1 102 ? -22.481 6.118 28.330 1.00 93.56 102 GLY A C 1
ATOM 785 O O . GLY A 1 102 ? -23.438 5.741 29.006 1.00 93.56 102 GLY A O 1
ATOM 786 N N . ILE A 1 103 ? -22.132 5.523 27.182 1.00 95.88 103 ILE A N 1
ATOM 787 C CA . ILE A 1 103 ? -22.720 4.240 26.774 1.00 95.88 103 ILE A CA 1
ATOM 788 C C . ILE A 1 103 ? -22.336 3.148 27.776 1.00 95.88 103 ILE A C 1
ATOM 790 O O . ILE A 1 103 ? -21.320 3.263 28.462 1.00 95.88 103 ILE A O 1
ATOM 794 N N . THR A 1 104 ? -23.146 2.094 27.873 1.00 96.69 104 THR A N 1
ATOM 795 C CA . THR A 1 104 ? -22.824 0.997 28.791 1.00 96.69 104 THR A CA 1
ATOM 796 C C . THR A 1 104 ? -21.617 0.204 28.282 1.00 96.69 104 THR A C 1
ATOM 798 O O . THR A 1 104 ? -21.412 0.131 27.061 1.00 96.69 104 THR A O 1
ATOM 801 N N . PRO A 1 105 ? -20.841 -0.424 29.183 1.00 94.88 105 PRO A N 1
ATOM 802 C CA . PRO A 1 105 ? -19.715 -1.269 28.797 1.00 94.88 105 PRO A CA 1
ATOM 803 C C . PRO A 1 105 ? -20.108 -2.362 27.796 1.00 94.88 105 PRO A C 1
ATOM 805 O O . PRO A 1 105 ? -19.387 -2.594 26.830 1.00 94.88 105 PRO A O 1
ATOM 808 N N . GLU A 1 106 ? -21.294 -2.968 27.940 1.00 96.81 106 GLU A N 1
ATOM 809 C CA . GLU A 1 106 ? -21.751 -4.009 27.009 1.00 96.81 106 GLU A CA 1
ATOM 810 C C . GLU A 1 106 ? -21.932 -3.474 25.580 1.00 96.81 106 GLU A C 1
ATOM 812 O O . GLU A 1 106 ? -21.616 -4.163 24.607 1.00 96.81 106 GLU A O 1
ATOM 817 N N . VAL A 1 107 ? -22.422 -2.237 25.435 1.00 96.25 107 VAL A N 1
ATOM 818 C CA . VAL A 1 107 ? -22.572 -1.587 24.125 1.00 96.25 107 VAL A CA 1
ATOM 819 C C . VAL A 1 107 ? -21.206 -1.220 23.548 1.00 96.25 107 VAL A C 1
ATOM 821 O O . VAL A 1 107 ? -20.988 -1.401 22.351 1.00 96.25 107 VAL A O 1
ATOM 824 N N . ALA A 1 108 ? -20.273 -0.736 24.372 1.00 96.31 108 ALA A N 1
ATOM 825 C CA . ALA A 1 108 ? -18.917 -0.425 23.926 1.00 96.31 108 ALA A CA 1
ATOM 826 C C . ALA A 1 108 ? -18.196 -1.685 23.413 1.00 96.31 108 ALA A C 1
ATOM 828 O O . ALA A 1 108 ? -17.641 -1.676 22.313 1.00 96.31 108 ALA A O 1
ATOM 829 N N . GLU A 1 109 ? -18.273 -2.795 24.148 1.00 96.25 109 GLU A N 1
ATOM 830 C CA . GLU A 1 109 ? -17.705 -4.081 23.730 1.00 96.25 109 GLU A CA 1
ATOM 831 C C . GLU A 1 109 ? -18.300 -4.590 22.412 1.00 96.25 109 GLU A C 1
ATOM 833 O O . GLU A 1 109 ? -17.571 -5.092 21.554 1.00 96.25 109 GLU A O 1
ATOM 838 N N . GLU A 1 110 ? -19.616 -4.457 22.227 1.00 97.62 110 GLU A N 1
ATOM 839 C CA . GLU A 1 110 ? -20.287 -4.828 20.978 1.00 97.62 110 GLU A CA 1
ATOM 840 C C . GLU A 1 110 ? -19.788 -3.987 19.796 1.00 97.62 110 GLU A C 1
ATOM 842 O O . GLU A 1 110 ? -19.452 -4.534 18.746 1.00 97.62 110 GLU A O 1
ATOM 847 N N . VAL A 1 111 ? -19.656 -2.668 19.974 1.00 96.69 111 VAL A N 1
ATOM 848 C CA . VAL A 1 111 ? -19.079 -1.784 18.949 1.00 96.69 111 VAL A CA 1
ATOM 849 C C . VAL A 1 111 ? -17.641 -2.195 18.623 1.00 96.69 111 VAL A C 1
ATOM 851 O O . VAL A 1 111 ? -17.273 -2.244 17.450 1.00 96.69 111 VAL A O 1
ATOM 854 N N . GLY A 1 112 ? -16.834 -2.534 19.633 1.00 96.50 112 GLY A N 1
ATOM 855 C CA . GLY A 1 112 ? -15.472 -3.034 19.434 1.00 96.50 112 GLY A CA 1
ATOM 856 C C . GLY A 1 112 ? -15.436 -4.305 18.587 1.00 96.50 112 GLY A C 1
ATOM 857 O O . GLY A 1 112 ? -14.696 -4.367 17.606 1.00 96.50 112 GLY A O 1
ATOM 858 N N . ARG A 1 113 ? -16.304 -5.277 18.896 1.00 97.25 113 ARG A N 1
ATOM 859 C CA . ARG A 1 113 ? -16.432 -6.522 18.124 1.00 97.25 113 ARG A CA 1
ATOM 860 C C . ARG A 1 113 ? -16.827 -6.268 16.668 1.00 97.25 113 ARG A C 1
ATOM 862 O O . ARG A 1 113 ? -16.259 -6.895 15.779 1.00 97.25 113 ARG A O 1
ATOM 869 N N . GLN A 1 114 ? -17.743 -5.336 16.409 1.00 97.69 114 GLN A N 1
ATOM 870 C CA . GLN A 1 114 ? -18.136 -4.979 15.039 1.00 97.69 114 GLN A CA 1
ATOM 871 C C . GLN A 1 114 ? -17.011 -4.283 14.266 1.00 97.69 114 GLN A C 1
ATOM 873 O O . GLN A 1 114 ? -16.827 -4.556 13.081 1.00 97.69 114 GLN A O 1
ATOM 878 N N . ILE A 1 115 ? -16.234 -3.420 14.927 1.00 97.06 115 ILE A N 1
ATOM 879 C CA . ILE A 1 115 ? -15.057 -2.784 14.320 1.00 97.06 115 ILE A CA 1
ATOM 880 C C . ILE A 1 115 ? -14.013 -3.837 13.944 1.00 97.06 115 ILE A C 1
ATOM 882 O O . ILE A 1 115 ? -13.518 -3.818 12.820 1.00 97.06 115 ILE A O 1
ATOM 886 N N . ASP A 1 116 ? -13.686 -4.759 14.852 1.00 95.81 116 ASP A N 1
ATOM 887 C CA . ASP A 1 116 ? -12.706 -5.810 14.567 1.00 95.81 116 ASP A CA 1
ATOM 888 C C . ASP A 1 116 ? -13.196 -6.766 13.467 1.00 95.81 116 ASP A C 1
ATOM 890 O O . ASP A 1 116 ? -12.406 -7.134 12.599 1.00 95.81 116 ASP A O 1
ATOM 894 N N . ALA A 1 117 ? -14.489 -7.108 13.439 1.00 96.56 117 ALA A N 1
ATOM 895 C CA . ALA A 1 117 ? -15.075 -7.903 12.359 1.00 96.56 117 ALA A CA 1
ATOM 896 C C . ALA A 1 117 ? -14.948 -7.198 10.996 1.00 96.56 117 ALA A C 1
ATOM 898 O O . ALA A 1 117 ? -14.446 -7.790 10.045 1.00 96.56 117 ALA A O 1
ATOM 899 N N . ALA A 1 118 ? -15.301 -5.912 10.918 1.00 96.19 118 ALA A N 1
ATOM 900 C CA . ALA A 1 118 ? -15.174 -5.136 9.684 1.00 96.19 118 ALA A CA 1
ATOM 901 C C . ALA A 1 118 ? -13.710 -4.983 9.226 1.00 96.19 118 ALA A C 1
ATOM 903 O O . ALA A 1 118 ? -13.420 -5.014 8.031 1.00 96.19 118 ALA A O 1
ATOM 904 N N . LEU A 1 119 ? -12.769 -4.831 10.167 1.00 94.75 119 LEU A N 1
ATOM 905 C CA . LEU A 1 119 ? -11.337 -4.802 9.860 1.00 94.75 119 LEU A CA 1
ATOM 906 C C . LEU A 1 119 ? -10.831 -6.153 9.342 1.00 94.75 119 LEU A C 1
ATOM 908 O O . LEU A 1 119 ? -9.971 -6.172 8.462 1.00 94.75 119 LEU A O 1
ATOM 912 N N . GLN A 1 120 ? -11.359 -7.263 9.860 1.00 94.25 120 GLN A N 1
ATOM 913 C CA . GLN A 1 120 ? -11.031 -8.600 9.374 1.00 94.25 120 GLN A CA 1
ATOM 914 C C . GLN A 1 120 ? -11.571 -8.834 7.959 1.00 94.25 120 GLN A C 1
ATOM 916 O O . GLN A 1 120 ? -10.841 -9.349 7.116 1.00 94.25 120 GLN A O 1
ATOM 921 N N . ASP A 1 121 ? -12.805 -8.416 7.674 1.00 94.12 121 ASP A N 1
ATOM 922 C CA . ASP A 1 121 ? -13.382 -8.506 6.328 1.00 94.12 121 ASP A CA 1
ATOM 923 C C . ASP A 1 121 ? -12.545 -7.712 5.316 1.00 94.12 121 ASP A C 1
ATOM 925 O O . ASP A 1 121 ? -12.174 -8.236 4.264 1.00 94.12 121 ASP A O 1
ATOM 929 N N . LEU A 1 122 ? -12.139 -6.490 5.677 1.00 91.19 122 LEU A N 1
ATOM 930 C CA . LEU A 1 122 ? -11.251 -5.669 4.853 1.00 91.19 122 LEU A CA 1
ATOM 931 C C . LEU A 1 122 ? -9.874 -6.323 4.639 1.00 91.19 122 LEU A C 1
ATOM 933 O O . LEU A 1 122 ? -9.306 -6.231 3.550 1.00 91.19 122 LEU A O 1
ATOM 937 N N . 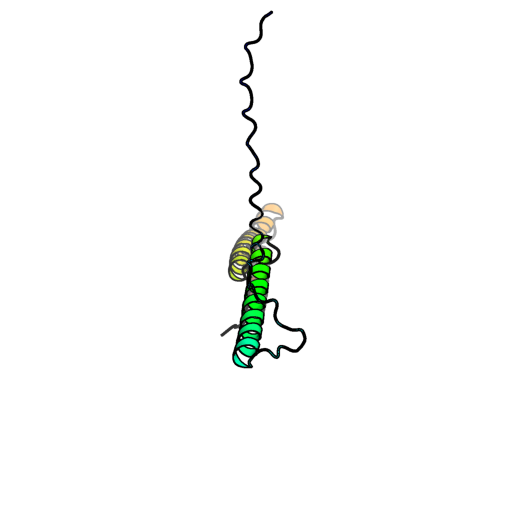ALA A 1 123 ? -9.318 -6.979 5.663 1.00 89.81 123 ALA A N 1
ATOM 938 C CA . ALA A 1 123 ? -8.060 -7.710 5.534 1.00 89.81 123 ALA A CA 1
ATOM 939 C C . ALA A 1 123 ? -8.187 -8.871 4.536 1.00 89.81 123 ALA A C 1
ATOM 941 O O . ALA A 1 123 ? -7.338 -9.004 3.656 1.00 89.81 123 ALA A O 1
ATOM 942 N N . ASN A 1 124 ? -9.279 -9.638 4.607 1.00 90.44 124 ASN A N 1
ATOM 943 C CA . ASN A 1 124 ? -9.557 -10.730 3.674 1.00 90.44 124 ASN A CA 1
ATOM 944 C C . ASN A 1 124 ? -9.699 -10.212 2.228 1.00 90.44 124 ASN A C 1
ATOM 946 O O . ASN A 1 124 ? -9.157 -10.806 1.297 1.00 90.44 124 ASN A O 1
ATOM 950 N N . GLU A 1 125 ? -10.382 -9.080 2.020 1.00 89.50 125 GLU A N 1
ATOM 951 C CA . GLU A 1 125 ? -10.480 -8.443 0.699 1.00 89.50 125 GLU A CA 1
ATOM 952 C C . GLU A 1 125 ? -9.105 -8.035 0.153 1.00 89.50 125 GLU A C 1
ATOM 954 O O . GLU A 1 125 ? -8.814 -8.239 -1.030 1.00 89.50 125 GLU A O 1
ATOM 959 N N . PHE A 1 126 ? -8.230 -7.485 1.001 1.00 84.69 126 PHE A N 1
ATOM 960 C CA . PHE A 1 126 ? -6.868 -7.142 0.596 1.00 84.69 126 PHE A CA 1
ATOM 961 C C . PHE A 1 126 ? -5.995 -8.358 0.313 1.00 84.69 126 PHE A C 1
ATOM 963 O O . PHE A 1 126 ? -5.181 -8.286 -0.607 1.00 84.69 126 PHE A O 1
ATOM 970 N N . GLU A 1 127 ? -6.155 -9.460 1.043 1.00 84.38 127 GLU A N 1
ATOM 971 C CA . GLU A 1 127 ? -5.478 -10.721 0.731 1.00 84.38 127 GLU A CA 1
ATOM 972 C C . GLU A 1 127 ? -5.893 -11.236 -0.650 1.00 84.38 127 GLU A C 1
ATOM 974 O O . GLU A 1 127 ? -5.022 -11.537 -1.463 1.00 84.38 127 GLU A O 1
ATOM 979 N N . ILE A 1 128 ? -7.191 -11.208 -0.976 1.00 86.50 128 ILE A N 1
ATOM 980 C CA . ILE A 1 128 ? -7.699 -11.574 -2.310 1.00 86.50 128 ILE A CA 1
ATOM 981 C C . ILE A 1 128 ? -7.113 -10.659 -3.394 1.00 86.50 128 ILE A C 1
ATOM 983 O O . ILE A 1 128 ? -6.660 -11.135 -4.432 1.00 86.50 128 ILE A O 1
ATOM 987 N N . MET A 1 129 ? -7.083 -9.342 -3.163 1.00 77.50 129 MET A N 1
ATOM 988 C CA . MET A 1 129 ? -6.488 -8.381 -4.103 1.00 77.50 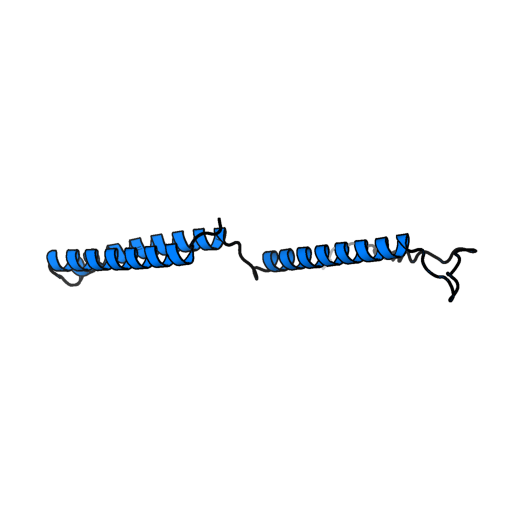129 MET A CA 1
ATOM 989 C C . MET A 1 129 ? -4.969 -8.545 -4.251 1.00 77.50 129 MET A C 1
ATOM 991 O O . MET A 1 129 ? -4.405 -8.179 -5.284 1.00 77.50 129 MET A O 1
ATOM 995 N N . CYS A 1 130 ? -4.299 -9.051 -3.217 1.00 72.75 130 CYS A N 1
ATOM 996 C CA . CYS A 1 130 ? -2.870 -9.345 -3.234 1.00 72.75 130 CYS A CA 1
ATOM 997 C C . CYS A 1 130 ? -2.544 -10.748 -3.763 1.00 72.75 130 CYS A C 1
ATOM 999 O O . CYS A 1 130 ? -1.350 -11.035 -3.890 1.00 72.75 130 CYS A O 1
ATOM 1001 N N . GLY A 1 131 ? -3.569 -11.553 -4.075 1.00 61.84 131 GLY A N 1
ATOM 1002 C CA . GLY A 1 131 ? -3.492 -12.948 -4.493 1.00 61.84 131 GLY A CA 1
ATOM 1003 C C . GLY A 1 131 ? -2.499 -13.211 -5.624 1.00 61.84 131 GLY A C 1
ATOM 1004 O O . GLY A 1 131 ? -2.722 -12.821 -6.768 1.00 61.84 131 GLY A O 1
ATOM 1005 N N . ASP A 1 132 ? -1.423 -13.889 -5.218 1.00 53.19 132 ASP A N 1
ATOM 1006 C CA . ASP A 1 132 ? -0.738 -15.018 -5.855 1.00 53.19 132 ASP A CA 1
ATOM 1007 C C . ASP A 1 132 ? -0.149 -14.825 -7.267 1.00 53.19 132 ASP A C 1
ATOM 1009 O O . ASP A 1 132 ? -0.559 -15.464 -8.233 1.00 53.19 132 ASP A O 1
ATOM 1013 N N . ASP A 1 133 ? 0.904 -14.001 -7.353 1.00 47.72 133 ASP A N 1
ATOM 1014 C CA . ASP A 1 133 ? 1.957 -14.141 -8.373 1.00 47.72 133 ASP A CA 1
ATOM 1015 C C . ASP A 1 133 ? 2.974 -15.222 -7.894 1.00 47.72 133 ASP A C 1
ATOM 1017 O O . ASP A 1 133 ? 4.068 -14.876 -7.437 1.00 47.72 133 ASP A O 1
ATOM 1021 N N . GLU A 1 134 ? 2.610 -16.511 -7.932 1.00 43.62 134 GLU A N 1
ATOM 1022 C CA . GLU A 1 134 ? 3.585 -17.621 -8.073 1.00 43.62 134 GLU A CA 1
ATOM 1023 C C . GLU A 1 134 ? 3.734 -18.006 -9.552 1.00 43.62 134 GLU A C 1
ATOM 1025 O O . GLU A 1 134 ? 2.699 -18.167 -10.239 1.00 43.62 134 GLU A O 1
#

Secondary structure (DSSP, 8-state):
--PPPPPP----------------TT--PPPTT-PPPHHHHHHHHHHHHHHHHHHHHHHHHHHHHTTSS--HHHHHHHHHHHHHHHHHHHHTHHHHHHHHH---HHHHHHHHHHHHHHHHHHHHHHHHHT----

InterPro domains:
  IPR009901 Bacteriophage VT1-Sakai, H0025 [PF07278] (49-125)

Foldseek 3Di:
DDDDDDDDDDPDPPPPPPCPPDDDVPPDPDDPPDDDPPVVVVVVVVVVVVVVVVVVVVVVVVCVVVVVDDDPVVVVVVVVVVLVVVLVVQLCVLVCCCVPVVDDPVVSVVSNVVSVVVSVVVVVVVCVVVDDPD

Radius of gyration: 34.81 Å; chains: 1; bounding box: 63×74×86 Å